Protein AF-A0A4Q2ZEC1-F1 (afdb_monomer_lite)

Radius of gyration: 12.78 Å; chains: 1; bounding box: 30×34×26 Å

Structure (mmCIF, N/CA/C/O backbone):
data_AF-A0A4Q2ZEC1-F1
#
_entry.id   AF-A0A4Q2ZEC1-F1
#
loop_
_atom_site.group_PDB
_atom_site.id
_atom_site.type_symbol
_atom_site.label_atom_id
_atom_site.label_alt_id
_atom_site.label_comp_id
_atom_site.label_asym_id
_atom_site.label_entity_id
_atom_site.label_seq_id
_atom_site.pdbx_PDB_ins_code
_atom_site.Cartn_x
_atom_site.Cartn_y
_atom_site.Cartn_z
_atom_site.occupancy
_atom_site.B_iso_or_equiv
_atom_site.auth_seq_id
_atom_site.auth_comp_id
_atom_site.auth_asym_id
_atom_site.auth_atom_id
_atom_site.pdbx_PDB_model_num
ATOM 1 N N . VAL A 1 1 ? 3.591 -12.520 3.214 1.00 94.88 1 VAL A N 1
ATOM 2 C CA . VAL A 1 1 ? 2.987 -13.220 4.371 1.00 94.88 1 VAL A CA 1
ATOM 3 C C . VAL A 1 1 ? 1.672 -12.530 4.664 1.00 94.88 1 VAL A C 1
ATOM 5 O O . VAL A 1 1 ? 1.614 -11.326 4.453 1.00 94.88 1 VAL A O 1
ATOM 8 N N . VAL A 1 2 ? 0.643 -13.270 5.069 1.00 96.75 2 VAL A N 1
ATOM 9 C CA . VAL A 1 2 ? -0.655 -12.714 5.468 1.00 96.75 2 VAL A CA 1
ATOM 10 C C . VAL A 1 2 ? -0.903 -13.094 6.918 1.00 96.75 2 VAL A C 1
ATOM 12 O O . VAL A 1 2 ? -0.750 -14.263 7.283 1.00 96.75 2 VAL A O 1
ATOM 15 N N . LEU A 1 3 ? -1.249 -12.098 7.725 1.00 97.50 3 LEU A N 1
ATOM 16 C CA . LEU A 1 3 ? -1.561 -12.244 9.138 1.00 97.50 3 LEU A CA 1
ATOM 17 C C . LEU A 1 3 ? -3.005 -11.793 9.378 1.00 97.50 3 LEU A C 1
ATOM 19 O O . LEU A 1 3 ? -3.515 -10.967 8.622 1.00 97.50 3 LEU A O 1
ATOM 23 N N . ASP A 1 4 ? -3.651 -12.327 10.410 1.00 96.44 4 ASP A N 1
ATOM 24 C CA . ASP A 1 4 ? -4.907 -11.768 10.915 1.00 96.44 4 ASP A CA 1
ATOM 25 C C . ASP A 1 4 ? -4.650 -10.533 11.805 1.00 96.44 4 ASP A C 1
ATOM 27 O O . ASP A 1 4 ? -3.505 -10.162 12.081 1.00 96.44 4 ASP A O 1
ATOM 31 N N . SER A 1 5 ? -5.720 -9.902 12.293 1.00 93.06 5 SER A N 1
ATOM 32 C CA . SER A 1 5 ? -5.640 -8.743 13.197 1.00 93.06 5 SER A CA 1
ATOM 33 C C . SER A 1 5 ? -5.032 -9.055 14.571 1.00 93.06 5 SER A C 1
ATOM 35 O O . SER A 1 5 ? -4.645 -8.139 15.291 1.00 93.06 5 SER A O 1
ATOM 37 N N . ASN A 1 6 ? -4.895 -10.336 14.931 1.00 95.94 6 ASN A N 1
ATOM 38 C CA . ASN A 1 6 ? -4.206 -10.800 16.135 1.00 95.94 6 ASN A CA 1
ATOM 39 C C . ASN A 1 6 ? -2.751 -11.205 15.847 1.00 95.94 6 ASN A C 1
ATOM 41 O O . ASN A 1 6 ? -2.120 -11.861 16.680 1.00 95.94 6 ASN A O 1
ATOM 45 N N . VAL A 1 7 ? -2.217 -10.842 14.673 1.00 94.19 7 VAL A N 1
ATOM 46 C CA . VAL A 1 7 ? -0.844 -11.140 14.237 1.00 94.19 7 VAL A CA 1
ATOM 47 C C . VAL A 1 7 ? -0.591 -12.653 14.109 1.00 94.19 7 VAL A C 1
ATOM 49 O O . VAL A 1 7 ? 0.536 -13.136 14.216 1.00 94.19 7 VAL A O 1
ATOM 52 N N . ARG A 1 8 ? -1.639 -13.444 13.858 1.00 97.81 8 ARG A N 1
ATOM 53 C CA . ARG A 1 8 ? -1.522 -14.888 13.619 1.00 97.81 8 ARG A CA 1
ATOM 54 C C . ARG A 1 8 ? -1.320 -15.157 12.139 1.00 97.81 8 ARG A C 1
ATOM 56 O O . ARG A 1 8 ? -1.978 -14.558 11.294 1.00 97.81 8 ARG A O 1
ATOM 63 N N . LEU A 1 9 ? -0.425 -16.090 11.821 1.00 97.50 9 LEU A N 1
ATOM 64 C CA . LEU A 1 9 ? -0.143 -16.474 10.442 1.00 97.50 9 LEU A CA 1
ATOM 65 C C . LEU A 1 9 ? -1.364 -17.133 9.791 1.00 97.50 9 LEU A C 1
ATOM 67 O O . LEU A 1 9 ? -1.778 -18.210 10.209 1.00 97.50 9 LEU A O 1
ATOM 71 N N . ILE A 1 10 ? -1.871 -16.520 8.720 1.00 97.25 10 ILE A N 1
ATOM 72 C CA . ILE A 1 10 ? -2.864 -17.128 7.825 1.00 97.25 10 ILE A CA 1
ATOM 73 C C . ILE A 1 10 ? -2.147 -17.924 6.727 1.00 97.25 10 ILE A C 1
ATOM 75 O O . ILE A 1 10 ? -2.552 -19.035 6.395 1.00 97.25 10 ILE A O 1
ATOM 79 N N . GLY A 1 11 ? -1.056 -17.379 6.169 1.00 97.69 11 GLY A N 1
ATOM 80 C CA . GLY A 1 11 ? -0.274 -18.072 5.143 1.00 97.69 11 GLY A CA 1
ATOM 81 C C . GLY A 1 11 ? 0.810 -17.240 4.452 1.00 97.69 11 GLY A C 1
ATOM 82 O O . GLY A 1 11 ? 1.082 -16.083 4.787 1.00 97.69 11 GLY A O 1
ATOM 83 N N . PHE A 1 12 ? 1.448 -17.847 3.450 1.00 96.88 12 PHE A N 1
ATOM 84 C CA . PHE A 1 12 ? 2.507 -17.256 2.626 1.00 96.88 12 PHE A CA 1
ATOM 85 C C . PHE A 1 12 ? 2.201 -17.412 1.128 1.00 96.88 12 PHE A C 1
ATOM 87 O O . PHE A 1 12 ? 1.354 -18.207 0.742 1.00 96.88 12 PHE A O 1
ATOM 94 N N . GLY A 1 13 ? 2.878 -16.628 0.282 1.00 94.62 13 GLY A N 1
ATOM 95 C CA . GLY A 1 13 ? 2.718 -16.707 -1.179 1.00 94.62 13 GLY A CA 1
ATOM 96 C C . GLY A 1 13 ? 1.418 -16.120 -1.744 1.00 94.62 13 GLY A C 1
ATOM 97 O O . GLY A 1 13 ? 1.141 -16.317 -2.920 1.00 94.62 13 GLY A O 1
ATOM 98 N N . GLY A 1 14 ? 0.631 -15.402 -0.937 1.00 93.81 14 GLY A N 1
ATOM 99 C CA . GLY A 1 14 ? -0.578 -14.723 -1.408 1.00 93.81 14 GLY A CA 1
ATOM 100 C C . GLY A 1 14 ? -0.287 -13.666 -2.479 1.00 93.81 14 GLY A C 1
ATOM 101 O O . GLY A 1 14 ? 0.711 -12.946 -2.406 1.00 93.81 14 GLY A O 1
ATOM 102 N N . GLU A 1 15 ? -1.185 -13.565 -3.454 1.00 95.8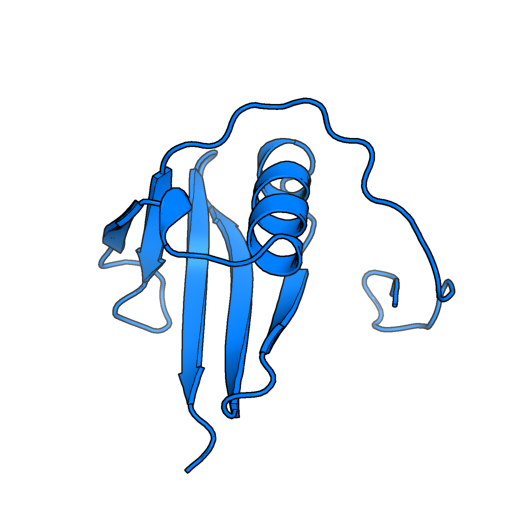8 15 GLU A N 1
ATOM 103 C CA . GLU A 1 15 ? -1.145 -12.583 -4.537 1.00 95.88 15 GLU A CA 1
ATOM 104 C C . GLU A 1 15 ? -2.179 -11.476 -4.283 1.00 95.88 15 GLU A C 1
ATOM 106 O O . GLU A 1 15 ? -3.351 -11.758 -4.039 1.00 95.88 15 GLU A O 1
ATOM 111 N N . ILE A 1 16 ? -1.763 -10.209 -4.378 1.00 95.81 16 ILE A N 1
ATOM 112 C CA . ILE A 1 16 ? -2.675 -9.059 -4.315 1.00 95.81 16 ILE A CA 1
ATOM 113 C C . ILE A 1 16 ? -3.227 -8.800 -5.723 1.00 95.81 16 ILE A C 1
ATOM 115 O O . ILE A 1 16 ? -2.489 -8.354 -6.602 1.00 95.81 16 ILE A O 1
ATOM 119 N N . ARG A 1 17 ? -4.527 -9.045 -5.924 1.00 94.81 17 ARG A N 1
ATOM 120 C CA . ARG A 1 17 ? -5.217 -8.957 -7.231 1.00 94.81 17 ARG A CA 1
ATOM 121 C C . ARG A 1 17 ? -6.019 -7.670 -7.449 1.00 94.81 17 ARG A C 1
ATOM 123 O O . ARG A 1 17 ? -6.960 -7.648 -8.233 1.00 94.81 17 ARG A O 1
ATOM 130 N N . VAL A 1 18 ? -5.667 -6.599 -6.749 1.00 94.62 18 VAL A N 1
ATOM 131 C CA . VAL A 1 18 ? -6.388 -5.326 -6.847 1.00 94.62 18 VAL A CA 1
ATOM 132 C C . VAL A 1 18 ? -6.007 -4.591 -8.134 1.00 94.62 18 VAL A C 1
ATOM 134 O O . VAL A 1 18 ? -4.838 -4.243 -8.338 1.00 94.62 18 VAL A O 1
ATOM 137 N N . ASP A 1 19 ? -7.015 -4.320 -8.963 1.00 90.12 19 ASP A N 1
ATOM 138 C CA . ASP A 1 19 ? -6.921 -3.541 -10.202 1.00 90.12 19 ASP A CA 1
ATOM 139 C C . ASP A 1 19 ? -7.414 -2.102 -9.982 1.00 90.12 19 ASP A C 1
ATOM 141 O O . ASP A 1 19 ? -8.404 -1.639 -10.545 1.00 90.12 19 ASP A O 1
ATOM 145 N N . ARG A 1 20 ? -6.751 -1.401 -9.059 1.00 91.06 20 ARG A N 1
ATOM 146 C CA . ARG A 1 20 ? -6.944 0.033 -8.830 1.00 91.06 20 ARG A CA 1
ATOM 147 C C . ARG A 1 20 ? -5.675 0.759 -9.231 1.00 91.06 20 ARG A C 1
ATOM 149 O O . ARG A 1 20 ? -4.580 0.352 -8.846 1.00 91.06 20 ARG A O 1
ATOM 156 N N . ASN A 1 21 ? -5.817 1.854 -9.968 1.00 92.56 21 ASN A N 1
ATOM 157 C CA . ASN A 1 21 ? -4.684 2.715 -10.259 1.00 92.56 21 ASN A CA 1
ATOM 158 C C . ASN A 1 21 ? -4.445 3.666 -9.080 1.00 92.56 21 ASN A C 1
ATOM 160 O O . ASN A 1 21 ? -5.278 4.523 -8.792 1.00 92.56 21 ASN A O 1
ATOM 164 N N . VAL A 1 22 ? -3.313 3.506 -8.400 1.00 96.12 22 VAL A N 1
ATOM 165 C CA . VAL A 1 22 ? -2.838 4.427 -7.362 1.00 96.12 22 VAL A CA 1
ATOM 166 C C . VAL A 1 22 ? -1.624 5.131 -7.942 1.00 96.12 22 VAL A C 1
ATOM 168 O O . VAL A 1 22 ? -0.652 4.466 -8.279 1.00 96.12 22 VAL A O 1
ATOM 171 N N . LEU A 1 23 ? -1.702 6.451 -8.108 1.00 96.19 23 LEU A N 1
ATOM 172 C CA . LEU A 1 23 ? -0.626 7.258 -8.699 1.00 96.19 23 LEU A CA 1
ATOM 173 C C . LEU A 1 23 ? 0.171 8.025 -7.645 1.00 96.19 23 LEU A C 1
ATOM 175 O O . LEU A 1 23 ? 1.361 8.266 -7.820 1.00 96.19 23 LEU A O 1
ATOM 179 N N . GLN A 1 24 ? -0.486 8.392 -6.547 1.00 97.38 24 GLN A N 1
ATOM 180 C CA . GLN A 1 24 ? 0.124 9.111 -5.442 1.00 97.38 24 GLN A CA 1
ATOM 181 C C . GLN A 1 24 ? -0.366 8.561 -4.111 1.00 97.38 24 GLN A C 1
ATOM 183 O O . GLN A 1 24 ? -1.484 8.053 -4.008 1.00 97.38 24 GLN A O 1
ATOM 188 N N . VAL A 1 25 ? 0.4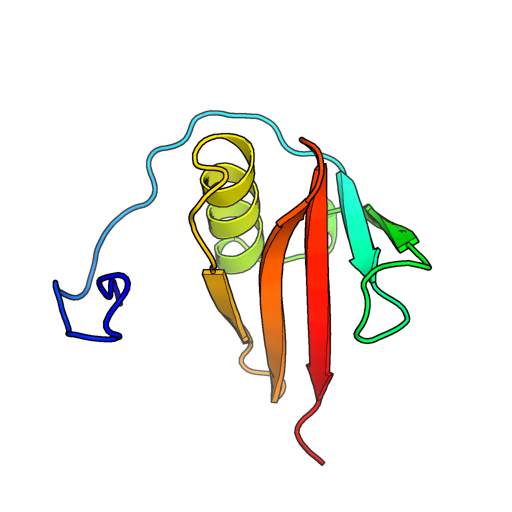94 8.677 -3.108 1.00 98.12 25 VAL A N 1
ATOM 189 C CA . VAL A 1 25 ? 0.223 8.329 -1.710 1.00 98.12 25 VAL A CA 1
ATOM 190 C C . VAL A 1 25 ? 0.782 9.425 -0.804 1.00 98.12 25 VAL A C 1
ATOM 192 O O . VAL A 1 25 ? 1.640 10.207 -1.222 1.00 98.12 25 VAL A O 1
ATOM 195 N N . GLY A 1 26 ? 0.308 9.500 0.434 1.00 98.38 26 GLY A N 1
ATOM 196 C CA . GLY A 1 26 ? 0.886 10.378 1.447 1.00 98.38 26 GLY A CA 1
ATOM 197 C C . GLY A 1 26 ? 2.137 9.757 2.065 1.00 98.38 26 GLY A C 1
ATOM 198 O O . GLY A 1 26 ? 2.102 8.623 2.528 1.00 98.38 26 GLY A O 1
ATOM 199 N N . HIS A 1 27 ? 3.237 10.498 2.114 1.00 97.88 27 HIS A N 1
ATOM 200 C CA . HIS A 1 27 ? 4.404 10.168 2.925 1.00 97.88 27 HIS A CA 1
ATOM 201 C C . HIS A 1 27 ? 4.319 10.929 4.248 1.00 97.88 27 HIS A C 1
ATOM 203 O O . HIS A 1 27 ? 4.516 12.150 4.282 1.00 97.88 27 HIS A O 1
ATOM 209 N N . ALA A 1 28 ? 4.044 10.210 5.332 1.00 98.25 28 ALA A N 1
ATOM 210 C CA . ALA A 1 28 ? 3.989 10.776 6.669 1.00 98.25 28 ALA A CA 1
ATOM 211 C C . ALA A 1 28 ? 5.375 11.232 7.146 1.00 98.25 28 ALA A C 1
ATOM 213 O O . ALA A 1 28 ? 6.354 10.492 7.068 1.00 98.25 28 ALA A O 1
ATOM 214 N N . GLN A 1 29 ? 5.439 12.469 7.637 1.00 97.62 29 GLN A N 1
ATOM 215 C CA . GLN A 1 29 ? 6.648 13.119 8.159 1.00 97.62 29 GLN A CA 1
ATOM 216 C C . GLN A 1 29 ? 6.686 13.162 9.698 1.00 97.62 29 GLN A C 1
ATOM 218 O O . GLN A 1 29 ? 7.559 13.815 10.276 1.00 97.62 29 GLN A O 1
ATOM 223 N N . ASP A 1 30 ? 5.706 12.536 10.344 1.00 95.81 30 ASP A N 1
ATOM 224 C CA . ASP A 1 30 ? 5.565 12.342 11.787 1.00 95.81 30 ASP A CA 1
ATOM 225 C C . ASP A 1 30 ? 4.806 11.035 12.053 1.00 95.81 30 ASP A C 1
ATOM 227 O O . ASP A 1 30 ? 4.219 10.445 11.140 1.00 95.81 30 ASP A O 1
ATOM 231 N N . ILE A 1 31 ? 4.867 10.552 13.294 1.00 94.81 31 ILE A N 1
ATOM 232 C CA . ILE A 1 31 ? 4.273 9.265 13.671 1.00 94.81 31 ILE A CA 1
ATOM 233 C C . ILE A 1 31 ? 2.745 9.339 13.712 1.00 94.81 31 ILE A C 1
ATOM 235 O O . ILE A 1 31 ? 2.081 8.348 13.423 1.00 94.81 31 ILE A O 1
ATOM 239 N N . GLU A 1 32 ? 2.189 10.515 13.993 1.00 94.75 32 GLU A N 1
ATOM 240 C CA . GLU A 1 32 ? 0.751 10.768 14.023 1.00 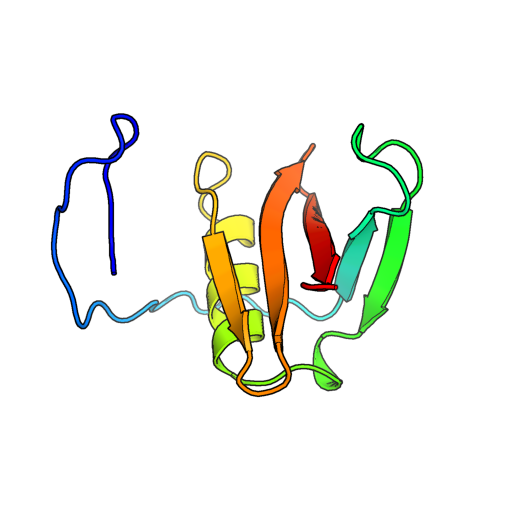94.75 32 GLU A CA 1
ATOM 241 C C . GLU A 1 32 ? 0.122 10.780 12.619 1.00 94.75 32 GLU A C 1
ATOM 243 O O . GLU A 1 32 ? -1.095 10.670 12.496 1.00 94.75 32 GLU A O 1
ATOM 248 N N . GLY A 1 33 ? 0.925 10.906 11.555 1.00 94.62 33 GLY A N 1
ATOM 249 C CA . GLY A 1 33 ? 0.431 11.038 10.181 1.00 94.62 33 GLY A CA 1
ATOM 250 C 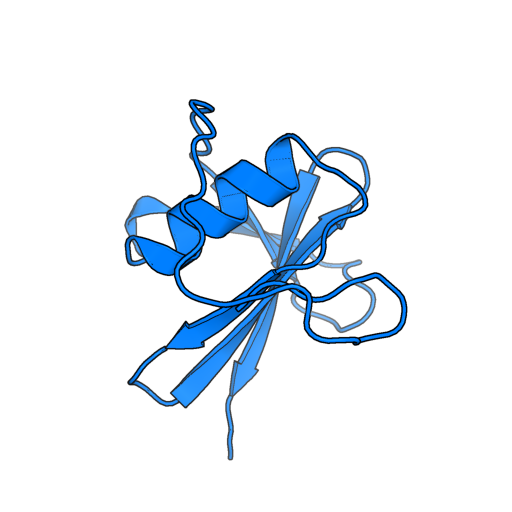C . GLY A 1 33 ? -0.210 12.400 9.893 1.00 94.62 33 GLY A C 1
ATOM 251 O O . GLY A 1 33 ? -0.930 12.548 8.909 1.00 94.62 33 GLY A O 1
ATOM 252 N N . SER A 1 34 ? 0.049 13.400 10.737 1.00 95.12 34 SER A N 1
ATOM 253 C CA . SER A 1 34 ? -0.565 14.730 10.655 1.00 95.12 34 SER A CA 1
ATOM 254 C C . SER A 1 34 ? 0.066 15.620 9.579 1.00 95.12 34 SER A C 1
ATOM 256 O O . SER A 1 34 ? -0.609 16.465 8.987 1.00 95.12 34 SER A O 1
ATOM 258 N N . ARG A 1 35 ? 1.353 15.418 9.274 1.00 97.50 35 ARG A N 1
ATOM 259 C CA . ARG A 1 35 ? 2.072 16.091 8.190 1.00 97.50 35 ARG A CA 1
ATOM 260 C C . ARG A 1 35 ? 2.382 15.105 7.076 1.00 97.50 35 ARG A C 1
ATOM 262 O O . ARG A 1 35 ? 3.239 14.230 7.212 1.00 97.50 35 ARG A O 1
ATOM 269 N N . LEU A 1 36 ? 1.726 15.305 5.939 1.00 98.06 36 LEU A N 1
ATOM 270 C CA . LEU A 1 36 ? 1.879 14.476 4.749 1.00 98.06 36 LEU A CA 1
ATOM 271 C C . LEU A 1 36 ? 2.570 15.248 3.624 1.00 98.06 36 LEU A C 1
ATOM 273 O O . LEU A 1 36 ? 2.277 16.417 3.377 1.00 98.06 36 LEU A O 1
ATOM 277 N N . VAL A 1 37 ? 3.457 14.564 2.908 1.00 98.06 37 VAL A N 1
ATOM 278 C CA . VAL A 1 37 ? 4.015 15.026 1.632 1.00 98.06 37 VAL A CA 1
ATOM 279 C C . VAL A 1 37 ? 3.526 14.091 0.534 1.00 98.06 37 VAL A C 1
ATOM 281 O O . VAL A 1 37 ? 3.575 12.875 0.701 1.00 98.06 37 VAL A O 1
ATOM 284 N N . ALA A 1 38 ? 3.052 14.635 -0.586 1.00 97.75 38 ALA A N 1
ATOM 285 C CA . ALA A 1 38 ? 2.651 13.814 -1.724 1.00 97.75 38 ALA A CA 1
ATOM 286 C C . ALA A 1 38 ? 3.858 13.049 -2.283 1.00 97.75 38 ALA A C 1
ATOM 288 O O . ALA A 1 38 ? 4.924 13.624 -2.508 1.00 97.75 38 ALA A O 1
ATOM 289 N N . TRP A 1 39 ? 3.678 11.755 -2.520 1.00 97.50 39 TRP A N 1
ATOM 290 C CA . TRP A 1 39 ? 4.711 10.868 -3.033 1.00 97.50 39 TRP A CA 1
ATOM 291 C C . TRP A 1 39 ? 4.244 10.182 -4.311 1.00 97.50 39 TRP A C 1
ATOM 293 O O . TRP A 1 39 ? 3.155 9.607 -4.352 1.00 97.50 39 TRP A O 1
ATOM 303 N N . ASP A 1 40 ? 5.079 10.235 -5.348 1.00 97.00 40 ASP A N 1
ATOM 304 C CA . ASP A 1 40 ? 4.834 9.551 -6.615 1.00 97.00 40 ASP A CA 1
ATOM 305 C C . ASP A 1 40 ? 5.260 8.081 -6.519 1.00 97.00 40 ASP A C 1
ATOM 307 O O . ASP A 1 40 ? 6.442 7.757 -6.350 1.00 97.00 40 ASP A O 1
ATOM 311 N N . VAL A 1 41 ? 4.290 7.179 -6.679 1.00 96.06 41 VAL A N 1
ATOM 312 C CA . VAL A 1 41 ? 4.516 5.735 -6.553 1.00 96.06 41 VAL A CA 1
ATOM 313 C C . VAL A 1 41 ? 5.356 5.146 -7.689 1.00 96.06 41 VAL A C 1
ATOM 315 O O . VAL A 1 41 ? 5.790 3.998 -7.580 1.00 96.06 41 VAL A O 1
ATOM 318 N N . GLN A 1 42 ? 5.576 5.876 -8.791 1.00 94.38 42 GLN A N 1
ATOM 319 C CA . GLN A 1 42 ? 6.416 5.411 -9.904 1.00 94.38 42 GLN A CA 1
ATOM 320 C C . GLN A 1 42 ? 7.876 5.216 -9.482 1.00 94.38 42 GLN A C 1
ATOM 322 O O . GLN A 1 42 ? 8.588 4.412 -10.083 1.00 94.38 42 GLN A O 1
ATOM 327 N N . SER A 1 43 ? 8.305 5.905 -8.421 1.00 89.50 43 SER A N 1
ATOM 328 C CA . SER A 1 43 ? 9.632 5.744 -7.820 1.00 89.50 43 SER A CA 1
ATOM 329 C C . SER A 1 43 ? 9.812 4.416 -7.068 1.00 89.50 43 SER A C 1
ATOM 331 O O . SER A 1 43 ? 10.942 4.014 -6.791 1.00 89.50 43 SER A O 1
ATOM 333 N N . ASP A 1 44 ? 8.723 3.695 -6.779 1.00 93.06 44 ASP A N 1
ATOM 334 C CA . ASP A 1 44 ? 8.750 2.508 -5.934 1.00 93.06 44 ASP A CA 1
ATOM 335 C C . ASP A 1 44 ? 8.622 1.202 -6.708 1.00 93.06 44 ASP A C 1
ATOM 337 O O . ASP A 1 44 ? 7.920 1.099 -7.712 1.00 93.06 44 ASP A O 1
ATOM 341 N N . GLY A 1 45 ? 9.235 0.141 -6.179 1.00 92.88 45 GLY A N 1
ATOM 342 C CA . GLY A 1 45 ? 9.125 -1.211 -6.728 1.00 92.88 45 GLY A CA 1
ATOM 343 C C . GLY A 1 45 ? 7.719 -1.831 -6.641 1.00 92.88 45 GLY A C 1
ATOM 344 O O . GLY A 1 45 ? 6.824 -1.364 -5.936 1.00 92.88 45 GLY A O 1
ATOM 345 N N . THR A 1 46 ? 7.538 -2.966 -7.320 1.00 93.06 46 THR A N 1
ATOM 346 C CA . THR A 1 46 ? 6.240 -3.658 -7.444 1.00 93.06 46 THR A CA 1
ATOM 347 C C . THR A 1 46 ? 5.611 -4.051 -6.107 1.00 93.06 46 THR A C 1
ATOM 349 O O . THR A 1 46 ? 4.394 -3.971 -5.979 1.00 93.06 46 THR A O 1
ATOM 352 N N . ARG A 1 47 ? 6.407 -4.429 -5.094 1.00 94.00 47 ARG A N 1
ATOM 353 C CA . ARG A 1 47 ? 5.896 -4.794 -3.756 1.00 94.00 47 ARG A CA 1
ATOM 354 C C . ARG A 1 47 ? 5.164 -3.629 -3.088 1.00 94.00 47 ARG A C 1
ATOM 356 O O . ARG A 1 47 ? 4.042 -3.818 -2.633 1.00 94.00 47 ARG A O 1
ATOM 363 N N . HIS A 1 48 ? 5.755 -2.434 -3.109 1.00 95.62 48 HIS A N 1
ATOM 364 C CA . HIS A 1 48 ? 5.130 -1.215 -2.591 1.00 95.62 48 HIS A CA 1
ATOM 365 C C . HIS A 1 48 ? 3.831 -0.914 -3.330 1.00 95.62 48 HIS A C 1
ATOM 367 O O . HIS A 1 48 ? 2.775 -0.830 -2.711 1.00 95.62 48 HIS A O 1
ATOM 373 N N . ARG A 1 49 ? 3.878 -0.872 -4.669 1.00 96.06 49 ARG A N 1
ATOM 374 C CA . ARG A 1 49 ? 2.697 -0.569 -5.490 1.00 96.06 49 ARG A CA 1
ATOM 375 C C . ARG A 1 49 ? 1.574 -1.592 -5.332 1.00 96.06 49 ARG A C 1
ATOM 377 O O . ARG A 1 49 ? 0.409 -1.237 -5.457 1.00 96.06 49 ARG A O 1
ATOM 384 N N . SER A 1 50 ? 1.880 -2.864 -5.077 1.00 96.19 50 SER A N 1
ATOM 385 C CA . SER A 1 50 ? 0.861 -3.867 -4.740 1.00 96.19 50 SER A CA 1
ATOM 386 C C . SER A 1 50 ? 0.191 -3.581 -3.400 1.00 96.19 50 SER A C 1
ATOM 388 O O . SER A 1 50 ? -1.030 -3.644 -3.317 1.00 96.19 50 SER A O 1
ATOM 390 N N . VAL A 1 51 ? 0.961 -3.214 -2.375 1.00 97.31 51 VAL A N 1
ATOM 391 C CA . VAL A 1 51 ? 0.406 -2.887 -1.056 1.00 97.31 51 VAL A CA 1
ATOM 392 C C . VAL A 1 51 ? -0.384 -1.576 -1.081 1.00 97.31 51 VAL A C 1
ATOM 394 O O . VAL A 1 51 ? -1.475 -1.538 -0.525 1.00 97.31 51 VAL A O 1
ATOM 397 N N . TYR A 1 52 ? 0.078 -0.547 -1.803 1.00 97.75 52 TYR A N 1
ATOM 398 C CA . TYR A 1 52 ? -0.693 0.689 -1.999 1.00 97.75 52 TYR A CA 1
ATOM 399 C C . TYR A 1 52 ? -2.081 0.411 -2.578 1.00 97.75 52 TYR A C 1
ATOM 401 O O . TYR A 1 52 ? -3.072 0.961 -2.110 1.00 97.75 52 TYR A O 1
ATOM 409 N N . ARG A 1 53 ? -2.169 -0.493 -3.560 1.00 97.50 53 ARG A N 1
ATOM 410 C CA . ARG A 1 53 ? -3.452 -0.903 -4.139 1.00 97.50 53 ARG A CA 1
ATOM 411 C C . ARG A 1 53 ? -4.334 -1.624 -3.127 1.00 97.50 53 ARG A C 1
ATOM 413 O O . ARG A 1 53 ? -5.506 -1.280 -3.034 1.00 97.50 53 ARG A O 1
ATOM 420 N N . LEU A 1 54 ? -3.784 -2.556 -2.347 1.00 97.62 54 LEU A N 1
ATOM 421 C CA . LEU A 1 54 ? -4.536 -3.246 -1.294 1.00 97.62 54 LEU A CA 1
ATOM 422 C C . LEU A 1 54 ? -5.123 -2.259 -0.276 1.00 97.62 54 LEU A C 1
ATOM 424 O O . LEU A 1 54 ? -6.336 -2.219 -0.110 1.00 97.62 54 LEU A O 1
ATOM 428 N N . CYS A 1 55 ? -4.293 -1.402 0.322 1.00 97.75 55 CYS A N 1
ATOM 429 C CA . CYS A 1 55 ? -4.746 -0.415 1.308 1.00 97.75 55 CYS A CA 1
ATOM 430 C C . CYS A 1 55 ? -5.685 0.650 0.706 1.00 97.75 55 CYS A C 1
ATOM 432 O O . CYS A 1 55 ? -6.418 1.315 1.430 1.00 97.75 55 CYS A O 1
ATOM 434 N N . SER A 1 56 ? -5.702 0.823 -0.620 1.00 97.25 56 SER A N 1
ATOM 435 C CA . SER A 1 56 ? -6.646 1.734 -1.283 1.00 97.25 56 SER A CA 1
ATOM 436 C C . SER A 1 56 ? -8.069 1.184 -1.417 1.00 97.25 56 SER A C 1
ATOM 438 O O . SER A 1 56 ? -8.966 1.954 -1.755 1.00 97.25 56 SER A O 1
ATOM 440 N N . VAL A 1 57 ? -8.269 -0.126 -1.223 1.00 97.00 57 VAL A N 1
ATOM 441 C CA . VAL A 1 57 ? -9.584 -0.787 -1.340 1.00 97.00 57 VAL A CA 1
ATOM 442 C C . VAL A 1 57 ? -9.998 -1.553 -0.085 1.00 97.00 57 VAL A C 1
ATOM 444 O O . VAL A 1 57 ? -11.186 -1.783 0.090 1.00 97.00 57 VAL A O 1
ATOM 447 N N . GLU A 1 58 ? -9.050 -1.899 0.789 1.00 96.50 58 GLU A N 1
ATOM 448 C CA . GLU A 1 58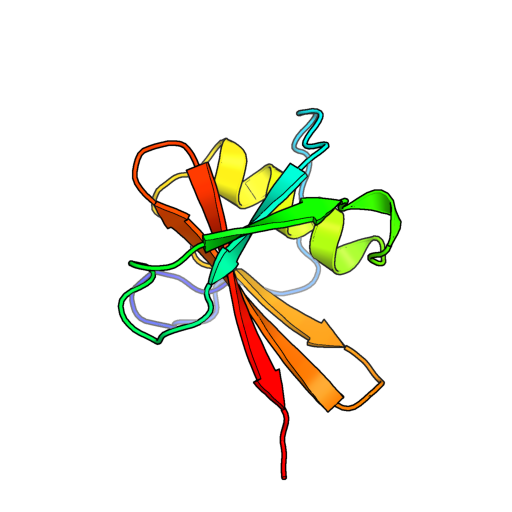 ? -9.285 -2.518 2.099 1.00 96.50 58 GLU A CA 1
ATOM 449 C C . GLU A 1 58 ? -8.786 -1.573 3.209 1.00 96.50 58 GLU A C 1
ATOM 451 O O . GLU A 1 58 ? -7.615 -1.662 3.600 1.00 96.50 58 GLU A O 1
ATOM 456 N N . PRO A 1 59 ? -9.628 -0.641 3.705 1.00 95.44 59 PRO A N 1
ATOM 457 C CA . PRO A 1 59 ? -9.199 0.414 4.627 1.00 95.44 59 PRO A CA 1
ATOM 458 C C . PRO A 1 59 ? -8.614 -0.094 5.950 1.00 95.44 59 PRO A C 1
ATOM 460 O O . PRO A 1 59 ? -7.682 0.504 6.479 1.00 95.44 59 PRO A O 1
ATOM 463 N N . ASP A 1 60 ? -9.101 -1.235 6.438 1.00 95.75 60 ASP A N 1
ATOM 464 C CA . ASP A 1 60 ? -8.679 -1.821 7.717 1.00 95.75 60 ASP A CA 1
ATOM 465 C C . ASP A 1 60 ? -7.374 -2.634 7.618 1.00 95.75 60 ASP A C 1
ATOM 467 O O . ASP A 1 60 ? -6.893 -3.194 8.606 1.00 95.75 60 ASP A O 1
ATOM 471 N N . THR A 1 61 ? -6.787 -2.737 6.421 1.00 96.00 61 THR A N 1
ATOM 472 C CA . THR A 1 61 ? -5.556 -3.499 6.205 1.00 96.00 61 THR A CA 1
ATOM 473 C C . THR A 1 61 ? -4.314 -2.630 6.370 1.00 96.00 61 THR A C 1
ATOM 475 O O . THR A 1 61 ? -4.152 -1.599 5.716 1.00 96.00 61 THR A O 1
ATOM 478 N N . ILE A 1 62 ? -3.367 -3.128 7.167 1.00 96.88 62 ILE A N 1
ATOM 479 C CA . ILE A 1 62 ? -2.015 -2.576 7.284 1.00 96.88 62 ILE A CA 1
ATOM 480 C C . ILE A 1 62 ? -1.045 -3.458 6.500 1.00 96.88 62 ILE A C 1
ATOM 482 O O . ILE A 1 62 ? -1.005 -4.679 6.665 1.00 96.88 62 ILE A O 1
ATOM 486 N N . GLY A 1 63 ? -0.230 -2.833 5.657 1.00 97.19 63 GLY A N 1
ATOM 487 C CA . GLY A 1 63 ? 0.829 -3.495 4.913 1.00 97.19 63 GLY A CA 1
ATOM 488 C C . GLY A 1 63 ? 2.215 -3.081 5.388 1.00 97.19 63 GLY A C 1
ATOM 489 O O . GLY A 1 63 ? 2.498 -1.899 5.555 1.00 97.19 63 GLY A O 1
ATOM 490 N N . PHE A 1 64 ? 3.108 -4.057 5.534 1.00 96.12 64 PHE A N 1
ATOM 491 C CA . PHE A 1 64 ? 4.533 -3.814 5.748 1.00 96.12 64 PHE A CA 1
ATOM 492 C C . PHE A 1 64 ? 5.318 -4.240 4.513 1.00 96.12 64 PHE A C 1
ATOM 494 O O . PHE A 1 64 ? 5.199 -5.379 4.049 1.00 96.12 64 PHE A O 1
ATOM 501 N N . VAL A 1 65 ? 6.144 -3.338 3.990 1.00 95.81 65 VAL A N 1
ATOM 502 C CA . VAL A 1 65 ? 7.085 -3.635 2.909 1.00 95.81 65 VAL A CA 1
ATOM 503 C C . VAL A 1 65 ? 8.495 -3.392 3.413 1.00 95.81 65 VAL A C 1
ATOM 505 O O . VAL A 1 65 ? 8.837 -2.287 3.817 1.00 95.81 65 VAL A O 1
ATOM 508 N N . ILE A 1 66 ? 9.300 -4.451 3.388 1.00 91.75 66 ILE A N 1
ATOM 509 C CA . ILE A 1 66 ? 10.719 -4.418 3.733 1.00 91.75 66 ILE A CA 1
ATOM 510 C C . ILE A 1 66 ? 11.482 -4.475 2.414 1.00 91.75 66 ILE A C 1
ATOM 512 O O . ILE A 1 66 ? 11.383 -5.464 1.674 1.0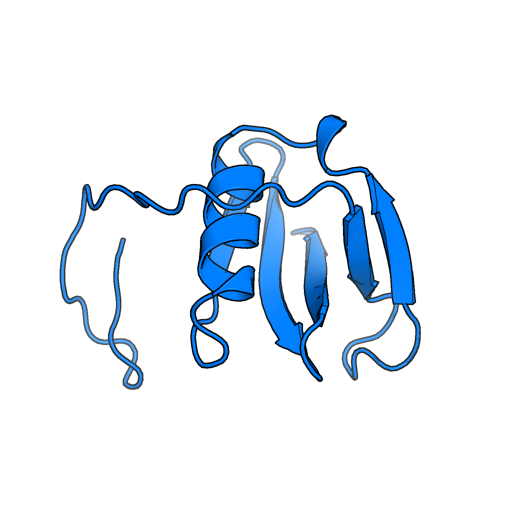0 91.75 66 ILE A O 1
ATOM 516 N N . SER A 1 67 ? 12.187 -3.402 2.079 1.00 81.25 67 SER A N 1
ATOM 517 C CA . SER A 1 67 ? 13.039 -3.345 0.897 1.00 81.25 67 SER A CA 1
ATOM 518 C C . SER A 1 67 ? 14.433 -3.899 1.200 1.00 81.25 67 SER A C 1
ATOM 520 O O . SER A 1 67 ? 14.867 -4.002 2.345 1.00 81.25 67 SER A O 1
ATOM 522 N N . GLN A 1 68 ? 15.135 -4.328 0.149 1.00 77.56 68 GLN A N 1
ATOM 523 C CA . GLN A 1 68 ? 16.466 -4.936 0.277 1.00 77.56 68 GLN A CA 1
ATOM 524 C C . GLN A 1 68 ? 17.541 -3.948 0.746 1.00 77.56 68 GLN A C 1
ATOM 526 O O . GLN A 1 68 ? 18.570 -4.371 1.257 1.00 77.56 68 GLN A O 1
ATOM 531 N N . ASP A 1 69 ? 17.298 -2.654 0.568 1.00 76.81 69 ASP A N 1
ATOM 532 C CA . ASP A 1 69 ? 18.165 -1.547 0.977 1.00 76.81 69 ASP A CA 1
ATOM 533 C C . ASP A 1 69 ? 17.985 -1.148 2.456 1.00 76.81 69 ASP A C 1
ATOM 535 O O . ASP A 1 69 ? 18.621 -0.205 2.916 1.00 76.81 69 ASP A O 1
ATOM 539 N N . GLY A 1 70 ? 17.167 -1.880 3.223 1.00 75.19 70 GLY A N 1
ATOM 540 C CA . GLY A 1 70 ? 17.027 -1.689 4.670 1.00 75.19 70 GLY A CA 1
ATOM 541 C C . GLY A 1 70 ? 15.949 -0.688 5.089 1.00 75.19 70 GLY A C 1
ATOM 542 O O . GLY A 1 70 ? 15.798 -0.428 6.286 1.00 75.19 70 GLY A O 1
ATOM 543 N N . HIS A 1 71 ? 15.168 -0.158 4.145 1.00 86.19 71 HIS A N 1
ATOM 544 C CA . HIS A 1 71 ? 13.984 0.629 4.477 1.00 86.19 71 HIS A CA 1
ATOM 545 C C . HIS A 1 71 ? 12.777 -0.272 4.767 1.00 86.19 71 HIS A C 1
ATOM 547 O O . HIS A 1 71 ? 12.526 -1.289 4.114 1.00 86.19 71 HIS A O 1
ATOM 553 N N . ILE A 1 72 ? 12.004 0.119 5.773 1.00 93.25 72 ILE A N 1
ATOM 554 C CA . ILE A 1 72 ? 10.733 -0.508 6.120 1.00 93.25 72 ILE A CA 1
ATOM 555 C C . ILE A 1 72 ? 9.653 0.546 5.935 1.00 93.25 72 ILE A C 1
ATOM 557 O O . ILE A 1 72 ? 9.742 1.638 6.494 1.00 93.25 72 ILE A O 1
ATOM 561 N N . ARG A 1 73 ? 8.615 0.221 5.166 1.00 95.69 73 ARG A N 1
ATOM 562 C CA . ARG A 1 73 ? 7.421 1.058 5.055 1.00 95.69 73 ARG A CA 1
ATOM 563 C C . ARG A 1 73 ? 6.222 0.357 5.661 1.00 95.69 73 ARG A C 1
ATOM 565 O O . ARG A 1 73 ? 5.880 -0.751 5.246 1.00 95.69 73 ARG A O 1
ATOM 572 N N . MET A 1 74 ? 5.587 1.029 6.613 1.00 97.44 74 MET A N 1
ATOM 573 C CA . MET A 1 74 ? 4.222 0.730 7.037 1.00 97.44 74 MET A CA 1
ATOM 574 C C . MET A 1 74 ? 3.274 1.518 6.141 1.00 97.44 74 MET A C 1
ATOM 576 O O . MET A 1 74 ? 3.513 2.697 5.902 1.00 97.44 74 MET A O 1
ATOM 580 N N . ILE A 1 75 ? 2.234 0.875 5.627 1.00 98.25 75 ILE A N 1
ATOM 581 C CA . ILE A 1 75 ? 1.279 1.442 4.677 1.00 98.25 75 ILE A CA 1
ATOM 582 C C . ILE A 1 75 ? -0.124 1.151 5.207 1.00 98.25 75 ILE A C 1
ATOM 584 O O . ILE A 1 75 ? -0.419 0.003 5.538 1.00 98.25 75 ILE A O 1
ATOM 588 N N . SER A 1 76 ? -0.984 2.162 5.269 1.00 98.19 76 SER A N 1
ATOM 589 C CA . SER A 1 76 ? -2.396 1.993 5.624 1.00 98.19 76 SER A CA 1
ATOM 590 C C . SER A 1 76 ? -3.277 2.963 4.845 1.00 98.19 76 SER A C 1
ATOM 592 O O . SER A 1 76 ? -2.792 3.864 4.157 1.00 98.19 76 SER A O 1
ATOM 594 N N . ASN A 1 77 ? -4.585 2.764 4.956 1.00 98.00 77 ASN A N 1
ATOM 595 C CA . ASN A 1 77 ? -5.555 3.804 4.660 1.00 98.00 77 ASN A CA 1
ATOM 596 C C . ASN A 1 77 ? -5.704 4.724 5.886 1.00 98.00 77 ASN A C 1
ATOM 598 O O . ASN A 1 77 ? -5.711 4.237 7.017 1.00 98.00 77 ASN A O 1
ATOM 602 N N . VAL A 1 78 ? -5.789 6.032 5.664 1.00 96.94 78 VAL A N 1
ATOM 603 C CA . VAL A 1 78 ? -6.132 7.058 6.656 1.00 96.94 78 VAL A CA 1
ATOM 604 C C . VAL A 1 78 ? -7.084 8.021 5.965 1.00 96.94 78 VAL A C 1
ATOM 606 O O . VAL A 1 78 ? -6.695 8.648 4.980 1.00 96.94 78 VAL A O 1
ATOM 609 N N . ASP A 1 79 ? -8.322 8.113 6.451 1.00 94.12 79 ASP A N 1
ATOM 610 C CA . ASP A 1 79 ? -9.358 8.997 5.903 1.00 94.12 79 ASP A CA 1
ATOM 611 C C . ASP A 1 79 ? -9.468 8.910 4.364 1.00 94.12 79 ASP A C 1
ATOM 613 O O . ASP A 1 79 ? -9.311 9.894 3.638 1.00 94.12 79 ASP A O 1
ATOM 617 N N . ASP A 1 80 ? -9.668 7.688 3.855 1.00 94.44 80 ASP A N 1
ATOM 618 C CA . ASP A 1 80 ? -9.774 7.337 2.428 1.00 94.44 80 ASP A CA 1
ATOM 619 C C . ASP A 1 80 ? -8.511 7.594 1.581 1.00 94.44 80 ASP A C 1
ATOM 621 O O . ASP A 1 80 ? -8.521 7.428 0.355 1.00 94.44 80 ASP A O 1
ATOM 625 N N . SER A 1 81 ? -7.389 7.933 2.218 1.00 95.56 81 SER A N 1
ATOM 626 C CA . SER A 1 81 ? -6.102 8.178 1.567 1.00 95.56 81 SER A CA 1
ATOM 627 C C . SER A 1 81 ? -5.073 7.121 1.949 1.00 95.56 81 SER A C 1
ATOM 629 O O . SER A 1 81 ? -4.917 6.765 3.112 1.00 95.56 81 SER A O 1
ATOM 631 N N . VAL A 1 82 ? -4.314 6.620 0.974 1.00 98.12 82 VAL A N 1
ATOM 632 C CA . VAL A 1 82 ? -3.197 5.712 1.269 1.00 98.12 82 VAL A CA 1
ATOM 633 C C . VAL A 1 82 ? -2.019 6.528 1.787 1.00 98.12 82 VAL A C 1
ATOM 635 O O . VAL A 1 82 ? -1.525 7.417 1.090 1.00 98.12 82 VAL A O 1
ATOM 638 N N . VAL A 1 83 ? -1.549 6.194 2.984 1.00 98.50 83 VAL A N 1
ATOM 639 C CA . VAL A 1 83 ? -0.423 6.842 3.661 1.00 98.50 83 VAL A CA 1
ATOM 640 C C . VAL A 1 83 ? 0.641 5.799 3.980 1.00 98.50 83 VAL A C 1
ATOM 642 O O . VAL A 1 83 ? 0.327 4.643 4.271 1.00 98.50 83 VAL A O 1
ATOM 645 N N . PHE A 1 84 ? 1.912 6.191 3.913 1.00 98.06 84 PHE A N 1
ATOM 646 C CA . PHE A 1 84 ? 3.008 5.380 4.417 1.00 98.06 84 PHE A CA 1
ATOM 647 C C . PHE A 1 84 ? 3.909 6.136 5.388 1.00 98.06 84 PHE A C 1
ATOM 649 O O . PHE A 1 84 ? 4.155 7.334 5.242 1.00 98.06 84 PHE A O 1
ATOM 656 N N . TRP A 1 85 ? 4.468 5.379 6.325 1.00 97.62 85 TRP A N 1
ATOM 657 C CA . TRP A 1 85 ? 5.509 5.798 7.252 1.00 97.62 85 TRP A CA 1
ATOM 658 C C . TRP A 1 85 ? 6.774 5.026 6.927 1.00 97.62 85 TRP A C 1
ATOM 660 O O . TRP A 1 85 ? 6.735 3.801 6.778 1.00 97.62 85 TRP A O 1
ATOM 670 N N . GLN A 1 86 ? 7.892 5.735 6.816 1.00 94.56 86 GLN A N 1
ATOM 671 C CA . GLN A 1 86 ? 9.188 5.127 6.561 1.00 94.56 86 GLN A CA 1
ATOM 672 C C . GLN A 1 86 ? 9.992 5.014 7.854 1.00 94.56 86 GLN A C 1
ATOM 674 O O . GLN A 1 86 ? 10.208 5.994 8.561 1.00 94.56 86 GLN A O 1
ATOM 679 N N . HIS A 1 87 ? 10.487 3.812 8.120 1.00 91.62 87 HIS A N 1
ATOM 680 C CA . HIS A 1 87 ? 11.501 3.547 9.122 1.00 91.62 87 HIS A CA 1
ATOM 681 C C . HIS A 1 87 ? 12.785 3.101 8.422 1.00 91.62 87 HIS A C 1
ATOM 683 O O . HIS A 1 87 ? 12.758 2.275 7.507 1.00 91.62 87 HIS A O 1
ATOM 689 N N . THR A 1 88 ? 13.914 3.642 8.861 1.00 83.38 88 THR A N 1
ATOM 690 C CA . THR A 1 88 ? 15.238 3.201 8.428 1.00 83.38 88 THR A CA 1
ATOM 691 C C . THR A 1 88 ? 15.894 2.526 9.617 1.00 83.38 88 THR A C 1
ATOM 693 O O . THR A 1 88 ? 15.993 3.134 10.682 1.00 83.38 88 THR A O 1
ATOM 696 N N . MET A 1 89 ? 16.322 1.280 9.434 1.00 70.12 89 MET A N 1
ATOM 697 C CA . MET A 1 89 ? 17.126 0.584 10.435 1.00 70.12 89 MET A CA 1
ATOM 698 C C . MET A 1 89 ? 18.481 1.303 10.529 1.00 70.12 89 MET A C 1
ATOM 700 O O . MET A 1 89 ? 19.174 1.418 9.518 1.00 70.12 89 MET A O 1
ATOM 704 N N . VAL A 1 90 ? 18.808 1.841 11.707 1.00 59.25 90 VAL A N 1
ATOM 705 C CA . VAL A 1 90 ? 20.113 2.463 12.015 1.00 59.25 90 VAL A CA 1
ATOM 706 C C . VAL A 1 90 ? 21.085 1.399 12.500 1.00 59.25 90 VAL A C 1
ATOM 708 O O . VAL A 1 90 ? 20.646 0.546 13.306 1.00 59.25 90 VAL A O 1
#

pLDDT: mean 94.16, std 6.38, range [59.25, 98.5]

Sequence (90 aa):
VVLDSNVRLIGFGGEIRVDRNVLQVGHAQDIEGSRLVAWDVQSDGTRHRSVYRLCSVEPDTIGFVISQDGHIRMISNVDDSVVFWQHTMV

Secondary structure (DSSP, 8-state):
-EE-TTS-EEESS----------EEEEESSTTS-SEEEEEGGGS-HHHHHHHHHHTT-TT--EEEE-TTSEEEEEEEETTEEEEEEEE--

Foldseek 3Di:
DDADPVRHDPDDDDDQPQPDDDQWAWEQPDPVSPDTDIDGCVPDDPQVVSVLRVQLVPQPDWDWDQDPQQKIWIWHDDPSTIYIYIDHDD